Protein AF-A0A9W3SHN6-F1 (afdb_monomer)

Organism: Bacillus thuringiensis (NCBI:txid1428)

InterPro domains:
  IPR007300 CidB/LrgB family [PF04172] (14-71)

Radius of gyration: 13.07 Å; Cα contacts (8 Å, |Δi|>4): 68; chains: 1; bounding box: 31×19×36 Å

Structure (mmCIF, N/CA/C/O backbone):
data_AF-A0A9W3SHN6-F1
#
_entry.id   AF-A0A9W3SHN6-F1
#
loop_
_atom_site.group_PDB
_atom_site.id
_atom_site.type_symbol
_atom_site.label_atom_id
_atom_site.label_alt_id
_atom_site.label_comp_id
_atom_site.label_asym_id
_atom_site.label_entity_id
_atom_site.label_seq_id
_atom_site.pdbx_PDB_ins_code
_atom_site.Cartn_x
_atom_site.Cartn_y
_atom_site.Cartn_z
_atom_site.occupancy
_atom_site.B_iso_or_equiv
_atom_site.auth_seq_id
_atom_site.auth_comp_id
_atom_site.auth_asym_id
_atom_site.auth_atom_id
_atom_site.pdbx_PDB_model_num
ATOM 1 N N . MET A 1 1 ? 10.405 -9.372 -20.914 1.00 36.06 1 MET A N 1
ATOM 2 C CA . MET A 1 1 ? 9.473 -8.414 -21.553 1.00 36.06 1 MET A CA 1
ATOM 3 C C . MET A 1 1 ? 9.077 -7.397 -20.501 1.00 36.06 1 MET A C 1
ATOM 5 O O . MET A 1 1 ? 8.950 -7.783 -19.351 1.00 36.06 1 MET A O 1
ATOM 9 N N . ALA A 1 2 ? 9.028 -6.120 -20.875 1.00 42.19 2 ALA A N 1
ATOM 10 C CA . ALA A 1 2 ? 9.095 -4.978 -19.968 1.00 42.19 2 ALA A CA 1
ATOM 11 C C . ALA A 1 2 ? 7.979 -4.935 -18.908 1.00 42.19 2 ALA A C 1
ATOM 13 O O . ALA A 1 2 ? 6.792 -4.865 -19.229 1.00 42.19 2 ALA A O 1
ATOM 14 N N . SER A 1 3 ? 8.400 -4.900 -17.647 1.00 49.59 3 SER A N 1
ATOM 15 C CA . SER A 1 3 ? 7.607 -4.550 -16.474 1.00 49.59 3 SER A CA 1
ATOM 16 C C . SER A 1 3 ? 6.958 -3.181 -16.652 1.00 49.59 3 SER A C 1
ATOM 18 O O . SER A 1 3 ? 7.590 -2.151 -16.439 1.00 49.59 3 SER A O 1
ATOM 20 N N . THR A 1 4 ? 5.698 -3.139 -17.078 1.00 60.75 4 THR A N 1
ATOM 21 C CA . THR A 1 4 ? 4.990 -1.868 -17.346 1.00 60.75 4 THR A CA 1
ATOM 22 C C . THR A 1 4 ? 4.451 -1.225 -16.056 1.00 60.75 4 THR A C 1
ATOM 24 O O . THR A 1 4 ? 3.879 -0.137 -16.079 1.00 60.75 4 THR A O 1
ATOM 27 N N . MET A 1 5 ? 4.643 -1.877 -14.905 1.00 65.00 5 MET A N 1
ATOM 28 C CA . MET A 1 5 ? 4.203 -1.358 -13.616 1.00 65.00 5 MET A CA 1
ATOM 29 C C . MET A 1 5 ? 5.183 -0.336 -13.067 1.00 65.00 5 MET A C 1
ATOM 31 O O . MET A 1 5 ? 6.257 -0.670 -12.571 1.00 65.00 5 MET A O 1
ATOM 35 N N . THR A 1 6 ? 4.782 0.933 -13.128 1.00 80.50 6 THR A N 1
ATOM 36 C CA . THR A 1 6 ? 5.507 1.985 -12.427 1.00 80.50 6 THR A CA 1
ATOM 37 C C . THR A 1 6 ? 5.324 1.798 -10.919 1.00 80.50 6 THR A C 1
ATOM 39 O O . THR A 1 6 ? 4.222 1.474 -10.462 1.00 80.50 6 THR A O 1
ATOM 42 N N . PRO A 1 7 ? 6.364 2.035 -10.105 1.00 81.06 7 PRO A N 1
ATOM 43 C CA . PRO A 1 7 ? 6.248 1.898 -8.655 1.00 81.06 7 PRO A CA 1
ATOM 44 C C . PRO A 1 7 ? 5.135 2.774 -8.049 1.00 81.06 7 PRO A C 1
ATOM 46 O O . PRO A 1 7 ? 4.476 2.373 -7.091 1.00 81.06 7 PRO A O 1
ATOM 49 N N . TYR A 1 8 ? 4.856 3.928 -8.666 1.00 84.44 8 TYR A N 1
ATOM 50 C CA . TYR A 1 8 ? 3.728 4.803 -8.331 1.00 84.44 8 TYR A CA 1
ATOM 51 C C . TYR A 1 8 ? 2.368 4.116 -8.475 1.00 84.44 8 TYR A C 1
ATOM 53 O O . TYR A 1 8 ? 1.490 4.311 -7.637 1.00 84.44 8 TYR A O 1
ATOM 61 N N . PHE A 1 9 ? 2.189 3.283 -9.500 1.00 86.38 9 PHE A N 1
ATOM 62 C CA . PHE A 1 9 ? 0.944 2.550 -9.689 1.00 86.38 9 PHE A CA 1
ATOM 63 C C . PHE A 1 9 ? 0.718 1.531 -8.562 1.00 86.38 9 PHE A C 1
ATOM 65 O O . PHE A 1 9 ? -0.373 1.473 -7.996 1.00 86.38 9 PHE A O 1
ATOM 72 N N . GLY A 1 10 ? 1.760 0.789 -8.166 1.00 86.25 10 GLY A N 1
ATOM 73 C CA . GLY A 1 10 ? 1.697 -0.139 -7.028 1.00 86.25 10 GLY A CA 1
ATOM 74 C C . GLY A 1 10 ? 1.358 0.560 -5.705 1.00 86.25 10 GLY A C 1
ATOM 75 O O . GLY A 1 10 ? 0.590 0.023 -4.900 1.00 86.25 10 GLY A O 1
ATOM 76 N N . ILE A 1 11 ? 1.856 1.789 -5.512 1.00 89.44 11 ILE A N 1
ATOM 77 C CA . ILE A 1 11 ? 1.498 2.621 -4.356 1.00 89.44 11 ILE A CA 1
ATOM 78 C C . ILE A 1 11 ? 0.003 2.958 -4.374 1.00 89.44 11 ILE A C 1
ATOM 80 O O . ILE A 1 11 ? -0.696 2.714 -3.392 1.00 89.44 11 ILE A O 1
ATOM 84 N N . VAL A 1 12 ? -0.502 3.491 -5.490 1.00 90.00 12 VAL A N 1
ATOM 85 C CA . VAL A 1 12 ? -1.910 3.903 -5.614 1.00 90.00 12 VAL A CA 1
ATOM 86 C C . VAL A 1 12 ? -2.853 2.717 -5.407 1.00 90.00 12 V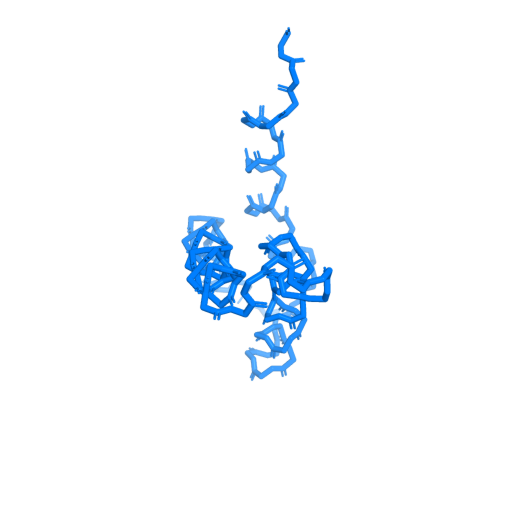AL A C 1
ATOM 88 O O . VAL A 1 12 ? -3.821 2.836 -4.656 1.00 90.00 12 VAL A O 1
ATOM 91 N N . VAL A 1 13 ? -2.551 1.557 -5.996 1.00 89.69 13 VAL A N 1
ATOM 92 C CA . VAL A 1 13 ? -3.339 0.330 -5.791 1.00 89.69 13 VAL A CA 1
ATOM 93 C C . VAL A 1 13 ? -3.363 -0.075 -4.320 1.00 89.69 13 VAL A C 1
ATOM 95 O O . VAL A 1 13 ? -4.434 -0.365 -3.789 1.00 89.69 13 VAL A O 1
ATOM 98 N N . SER A 1 14 ? -2.214 -0.044 -3.641 1.00 90.69 14 SER A N 1
ATOM 99 C CA . SER A 1 14 ? -2.124 -0.387 -2.217 1.00 90.69 14 SER A CA 1
ATOM 100 C C . SER A 1 14 ? -2.944 0.566 -1.341 1.00 90.69 14 SER A C 1
ATOM 102 O O . SER A 1 14 ? -3.658 0.117 -0.445 1.00 90.69 14 SER A O 1
ATOM 104 N N . LEU A 1 15 ? -2.897 1.873 -1.623 1.00 90.81 15 LEU A N 1
ATOM 105 C CA . LEU A 1 15 ? -3.675 2.885 -0.901 1.00 90.81 15 LEU A CA 1
ATOM 106 C C . LEU A 1 15 ? -5.182 2.708 -1.111 1.00 90.81 15 LEU A C 1
ATOM 108 O O . LEU A 1 15 ? -5.949 2.782 -0.150 1.00 90.81 15 LEU A O 1
ATOM 112 N N . ILE A 1 16 ? -5.614 2.424 -2.343 1.00 92.94 16 ILE A N 1
ATOM 113 C CA . ILE A 1 16 ? -7.023 2.142 -2.650 1.00 92.94 16 ILE A CA 1
ATOM 114 C C . ILE A 1 16 ? -7.475 0.862 -1.941 1.00 92.94 16 ILE A C 1
ATOM 116 O O . ILE A 1 16 ? -8.530 0.852 -1.308 1.00 92.94 16 ILE A O 1
ATOM 120 N N . ALA A 1 17 ? -6.674 -0.204 -1.996 1.00 92.00 17 ALA A N 1
ATOM 121 C CA . ALA A 1 17 ? -6.990 -1.479 -1.359 1.00 92.00 17 ALA A CA 1
ATOM 122 C C . ALA A 1 17 ? -7.114 -1.339 0.16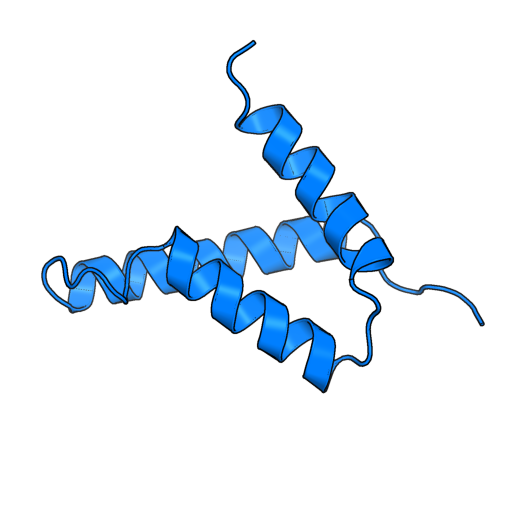9 1.00 92.00 17 ALA A C 1
ATOM 124 O O . ALA A 1 17 ? -8.061 -1.855 0.768 1.00 92.00 17 ALA A O 1
ATOM 125 N N . TYR A 1 18 ? -6.214 -0.571 0.790 1.00 91.31 18 TYR A N 1
ATOM 126 C CA . TYR A 1 18 ? -6.293 -0.224 2.208 1.00 91.31 18 TYR A CA 1
ATOM 127 C C . TYR A 1 18 ? -7.531 0.626 2.520 1.00 91.31 18 TYR A C 1
ATOM 129 O O . TYR A 1 18 ? -8.248 0.339 3.477 1.00 91.31 18 TYR A O 1
ATOM 137 N N . GLY A 1 19 ? -7.835 1.626 1.685 1.00 92.00 19 GLY A N 1
ATOM 138 C CA . GLY A 1 19 ? -9.033 2.459 1.799 1.00 92.00 19 GLY A CA 1
ATOM 139 C C . GLY A 1 19 ? -10.324 1.635 1.782 1.00 92.00 19 GLY A C 1
ATOM 140 O O . GLY A 1 19 ? -11.156 1.762 2.682 1.00 92.00 19 GLY A O 1
ATOM 141 N N . ILE A 1 20 ? -10.459 0.714 0.827 1.00 91.56 20 ILE A N 1
ATOM 142 C CA . ILE A 1 20 ? -11.582 -0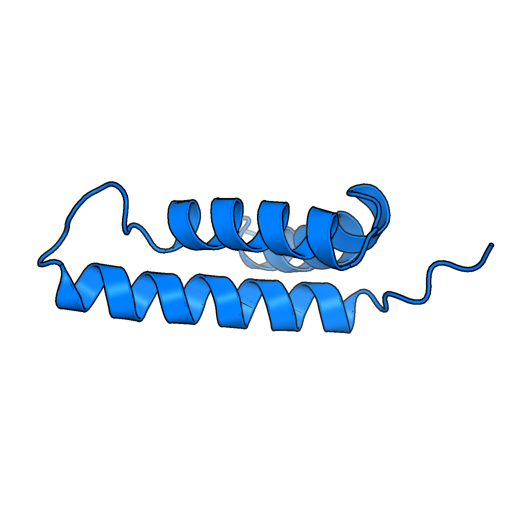.234 0.767 1.00 91.56 20 ILE A CA 1
ATOM 143 C C . ILE A 1 20 ? -11.641 -1.072 2.050 1.00 91.56 20 ILE A C 1
ATOM 145 O O . ILE A 1 20 ? -12.709 -1.215 2.647 1.00 91.56 20 ILE A O 1
ATOM 149 N N . GLY A 1 21 ? -10.492 -1.560 2.522 1.00 90.69 21 GLY A N 1
ATOM 150 C CA . GLY A 1 21 ? -10.385 -2.273 3.789 1.00 90.69 21 GLY A CA 1
ATOM 151 C C . GLY A 1 21 ? -10.882 -1.460 4.989 1.00 90.69 21 GLY A C 1
ATOM 152 O O . GLY A 1 21 ? -11.667 -1.972 5.779 1.00 90.69 21 GLY A O 1
ATOM 153 N N . THR A 1 22 ? -10.527 -0.176 5.103 1.00 90.31 22 THR A N 1
ATOM 154 C CA . THR A 1 22 ? -11.030 0.701 6.183 1.00 90.31 22 THR A CA 1
ATOM 155 C C . THR A 1 22 ? -12.539 0.907 6.142 1.00 90.31 22 THR A C 1
ATOM 157 O O . THR A 1 22 ? -13.192 0.880 7.190 1.00 90.31 22 THR A O 1
ATOM 160 N N . LEU A 1 23 ? -13.113 1.063 4.948 1.00 90.00 23 LEU A N 1
ATOM 161 C CA . LEU A 1 23 ? -14.556 1.202 4.778 1.00 90.00 23 LEU A CA 1
ATOM 162 C C . LEU A 1 23 ? -15.281 -0.084 5.188 1.00 90.00 23 LEU A C 1
ATOM 164 O O . LEU A 1 23 ? -16.247 -0.027 5.952 1.00 90.00 23 LEU A O 1
ATOM 168 N N . LEU A 1 24 ? -14.778 -1.241 4.748 1.00 87.00 24 LEU A N 1
ATOM 169 C CA . LEU A 1 24 ? -15.320 -2.550 5.116 1.00 87.00 24 LEU A CA 1
ATOM 170 C C . LEU A 1 24 ? -15.181 -2.828 6.615 1.00 87.00 24 LEU A C 1
ATOM 172 O O . LEU A 1 24 ? -16.132 -3.314 7.230 1.00 87.00 24 LEU A O 1
ATOM 176 N N . PHE A 1 25 ? -14.048 -2.470 7.225 1.00 88.38 25 PHE A N 1
ATOM 177 C CA . PHE A 1 25 ? -13.821 -2.617 8.663 1.00 88.38 25 PHE A CA 1
ATOM 178 C C . PHE A 1 25 ? -14.841 -1.823 9.481 1.00 88.38 25 PHE A C 1
ATOM 180 O O . PHE A 1 25 ? -15.437 -2.343 10.429 1.00 88.38 25 PHE A O 1
ATOM 187 N N . LYS A 1 26 ? -15.079 -0.567 9.076 1.00 86.69 26 LYS A N 1
ATOM 188 C CA . LYS A 1 26 ? -16.052 0.325 9.714 1.00 86.69 26 LYS A CA 1
ATOM 189 C C . LYS A 1 26 ? -17.479 -0.188 9.541 1.00 86.69 26 LYS A C 1
ATOM 191 O O . LYS A 1 26 ? -18.250 -0.168 10.497 1.00 86.69 26 LYS A O 1
ATOM 196 N N . HIS A 1 27 ? -17.825 -0.675 8.349 1.00 87.25 27 HIS A N 1
ATOM 197 C CA . HIS A 1 27 ? -19.149 -1.236 8.077 1.00 87.25 27 HIS A CA 1
ATOM 198 C C . HIS A 1 27 ? -19.408 -2.518 8.883 1.00 87.25 27 HIS A C 1
ATOM 200 O O . HIS A 1 27 ? -20.502 -2.728 9.401 1.00 87.25 27 HIS A O 1
ATOM 206 N N . SER A 1 28 ? -18.373 -3.337 9.067 1.00 83.81 28 SER A N 1
ATOM 207 C CA . SER A 1 28 ? -18.469 -4.652 9.708 1.00 83.81 28 SER A CA 1
ATOM 208 C C . SER A 1 28 ? -18.299 -4.626 11.231 1.00 83.81 28 SER A C 1
ATOM 210 O O . SER A 1 28 ? -18.096 -5.675 11.838 1.00 83.81 28 SER A O 1
ATOM 212 N N . LYS A 1 29 ? -18.366 -3.441 11.860 1.00 79.44 29 LYS A N 1
ATOM 213 C CA . LYS A 1 29 ? -18.288 -3.244 13.322 1.00 79.44 29 LYS A CA 1
ATOM 214 C C . LYS A 1 29 ? -17.052 -3.884 13.977 1.00 79.44 29 LYS A C 1
ATOM 216 O O . LYS A 1 29 ? -17.146 -4.448 15.062 1.00 79.44 29 LYS A O 1
ATOM 221 N N . GLY A 1 30 ? -15.891 -3.787 13.328 1.00 74.38 30 GLY A N 1
ATOM 222 C CA . GLY A 1 30 ? -14.629 -4.258 13.910 1.00 74.38 30 GLY A CA 1
ATOM 223 C C . GLY A 1 30 ? -14.337 -5.747 13.708 1.00 74.38 30 GLY A C 1
ATOM 224 O O . GLY A 1 30 ? -13.553 -6.330 14.453 1.00 74.38 30 GLY A O 1
ATOM 225 N N . PHE A 1 31 ? -14.943 -6.379 12.703 1.00 82.88 31 PHE A N 1
ATOM 226 C CA . PHE A 1 31 ? -14.607 -7.752 12.333 1.00 82.88 31 PHE A CA 1
ATOM 227 C C . PHE A 1 31 ? -13.131 -7.879 11.922 1.00 82.88 31 PHE A C 1
ATOM 229 O O . PHE A 1 31 ? -12.665 -7.206 11.001 1.00 82.88 31 PHE A O 1
ATOM 236 N N . PHE A 1 32 ? -12.405 -8.780 12.584 1.00 80.62 32 PHE A N 1
ATOM 237 C CA . PHE A 1 32 ? -10.952 -8.933 12.459 1.00 80.62 32 PHE A CA 1
ATOM 238 C C . PHE A 1 32 ? -10.463 -9.214 11.024 1.00 80.62 32 PHE A C 1
ATOM 240 O O . PHE A 1 32 ? -9.425 -8.701 10.607 1.00 80.62 32 PHE A O 1
ATOM 247 N N . LEU A 1 33 ? -11.222 -9.973 10.228 1.00 81.88 33 LEU A N 1
ATOM 248 C CA . LEU A 1 33 ? -10.849 -10.275 8.837 1.00 81.88 33 LEU A CA 1
ATOM 249 C C . LEU A 1 33 ? -11.049 -9.089 7.887 1.00 81.88 33 LEU A C 1
ATOM 251 O O . LEU A 1 33 ? -10.445 -9.058 6.824 1.00 81.88 33 LEU A O 1
ATOM 255 N N . PHE A 1 34 ? -11.864 -8.099 8.254 1.00 85.69 34 PHE A N 1
ATOM 256 C CA . PHE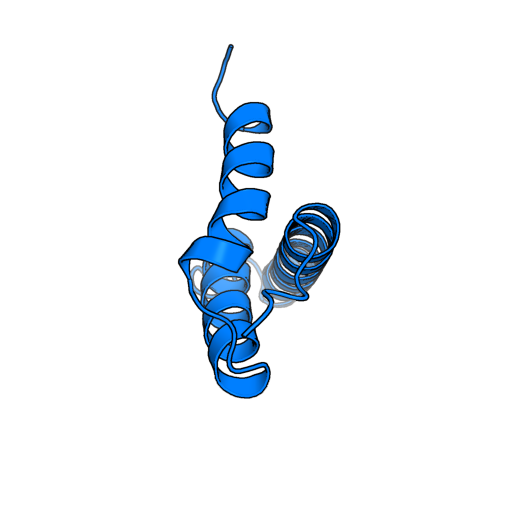 A 1 34 ? -11.987 -6.873 7.467 1.00 85.69 34 PHE A CA 1
ATOM 257 C C . PHE A 1 34 ? -10.975 -5.816 7.888 1.00 85.69 34 PHE A C 1
ATOM 259 O O . PHE A 1 34 ? -11.111 -4.665 7.491 1.00 85.69 34 PHE A O 1
ATOM 266 N N . THR A 1 35 ? -9.962 -6.176 8.685 1.00 88.62 35 THR A N 1
ATOM 267 C CA . THR A 1 35 ? -8.885 -5.243 9.003 1.00 88.62 35 THR A CA 1
ATOM 268 C C . THR A 1 35 ? -8.280 -4.694 7.708 1.00 88.62 35 THR A C 1
ATOM 270 O O . THR A 1 35 ? -8.036 -5.457 6.766 1.00 88.62 35 THR A O 1
ATOM 273 N N . PRO A 1 36 ? -8.020 -3.378 7.639 1.00 87.81 36 PRO A N 1
ATOM 274 C CA . PRO A 1 36 ? -7.544 -2.731 6.419 1.00 87.81 36 PRO A CA 1
ATOM 275 C C . PRO A 1 36 ? -6.314 -3.407 5.813 1.00 87.81 36 PRO A C 1
ATOM 277 O O . PRO A 1 36 ? -6.218 -3.564 4.599 1.00 87.81 36 PRO A O 1
ATOM 280 N N . LEU A 1 37 ? -5.410 -3.864 6.683 1.00 88.69 37 LEU A N 1
ATOM 281 C CA . LEU A 1 37 ? -4.190 -4.567 6.313 1.00 88.69 37 LEU A CA 1
ATOM 282 C C . LEU A 1 37 ? -4.483 -5.913 5.628 1.00 88.69 37 LEU A C 1
ATOM 284 O O . LEU A 1 37 ? -3.922 -6.208 4.576 1.00 88.69 37 LEU A O 1
ATOM 288 N N . PHE A 1 38 ? -5.385 -6.716 6.201 1.00 90.88 38 PHE A N 1
ATOM 289 C CA . PHE A 1 38 ? -5.728 -8.030 5.661 1.00 90.88 38 PHE A CA 1
ATOM 290 C C . PHE A 1 38 ? -6.456 -7.909 4.322 1.00 90.88 38 PHE A C 1
ATOM 292 O O . PHE A 1 38 ? -6.119 -8.598 3.360 1.00 90.88 38 PHE A O 1
ATOM 299 N N . VAL A 1 39 ? -7.412 -6.983 4.230 1.00 91.50 39 VAL A N 1
ATOM 300 C CA . VAL A 1 39 ? -8.134 -6.715 2.981 1.00 91.50 39 VAL A CA 1
ATOM 301 C C . VAL A 1 39 ? -7.174 -6.232 1.895 1.00 91.50 39 VAL A C 1
ATOM 303 O O . VAL A 1 39 ? -7.233 -6.736 0.775 1.00 91.50 39 VAL A O 1
ATOM 306 N N . ALA A 1 40 ? -6.251 -5.321 2.221 1.00 91.25 40 ALA A N 1
ATOM 307 C CA . ALA A 1 40 ? -5.246 -4.847 1.274 1.00 91.25 40 ALA A CA 1
ATOM 308 C C . ALA A 1 40 ? -4.354 -5.984 0.753 1.00 91.25 40 ALA A C 1
ATOM 310 O O . ALA A 1 40 ? -4.084 -6.049 -0.445 1.00 91.25 40 ALA A O 1
ATOM 311 N N . MET A 1 41 ? -3.954 -6.915 1.623 1.00 91.12 41 MET A 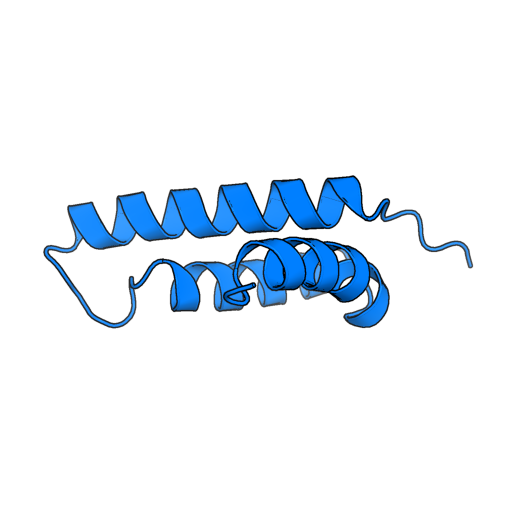N 1
ATOM 312 C CA . MET A 1 41 ? -3.179 -8.097 1.238 1.00 91.12 41 MET A CA 1
ATOM 313 C C . MET A 1 41 ? -3.956 -8.995 0.266 1.00 91.12 41 MET A C 1
ATOM 315 O O . MET A 1 41 ? -3.439 -9.348 -0.793 1.00 91.12 41 MET A O 1
ATOM 319 N N . VAL A 1 42 ? -5.205 -9.343 0.592 1.00 93.38 42 VAL A N 1
ATOM 320 C CA . VAL A 1 42 ? -6.037 -10.210 -0.260 1.00 93.38 42 VAL A CA 1
ATOM 321 C C . VAL A 1 42 ? -6.306 -9.550 -1.613 1.00 93.38 42 VAL A C 1
ATOM 323 O O . VAL A 1 42 ? -6.122 -10.185 -2.652 1.00 93.38 42 VAL A O 1
ATOM 326 N N . LEU A 1 43 ? -6.687 -8.270 -1.618 1.00 91.56 43 LEU A N 1
ATOM 327 C CA . LEU A 1 43 ? -6.917 -7.512 -2.848 1.00 91.56 43 LEU A CA 1
ATOM 328 C C . LEU A 1 43 ? -5.638 -7.374 -3.682 1.00 91.56 43 LEU A C 1
ATOM 330 O O . LEU A 1 43 ? -5.704 -7.520 -4.899 1.00 91.56 43 LEU A O 1
ATOM 334 N N . GLY A 1 44 ? -4.481 -7.167 -3.048 1.00 91.62 44 GLY A N 1
ATOM 335 C CA . GLY A 1 44 ? -3.183 -7.128 -3.721 1.00 91.62 44 GLY A CA 1
ATOM 336 C C . GLY A 1 44 ? -2.843 -8.450 -4.413 1.00 91.62 44 GLY A C 1
ATOM 337 O O . GLY A 1 44 ? -2.463 -8.453 -5.580 1.00 91.62 44 GLY A O 1
ATOM 338 N N . ILE A 1 45 ? -3.057 -9.588 -3.745 1.00 91.62 45 ILE A N 1
ATOM 339 C CA . ILE A 1 45 ? -2.834 -10.921 -4.335 1.00 91.62 45 ILE A CA 1
ATOM 340 C C . ILE A 1 45 ? -3.761 -11.154 -5.537 1.00 91.62 45 ILE A C 1
ATOM 342 O O . ILE A 1 45 ? -3.319 -11.634 -6.583 1.00 91.62 45 ILE A O 1
ATOM 346 N N . VAL A 1 46 ? -5.044 -10.799 -5.412 1.00 92.81 46 VAL A N 1
ATOM 347 C CA . VAL A 1 46 ? -6.009 -10.907 -6.518 1.00 92.81 46 VAL A CA 1
ATOM 348 C C . VAL A 1 46 ? -5.602 -10.000 -7.679 1.00 92.81 46 VAL A C 1
ATOM 350 O O . VAL A 1 46 ? -5.623 -10.439 -8.828 1.00 92.81 46 VAL A O 1
ATOM 353 N N . PHE A 1 47 ? -5.175 -8.771 -7.388 1.00 89.56 47 PHE A N 1
ATOM 354 C CA . PHE A 1 47 ? -4.715 -7.812 -8.386 1.00 89.56 47 PHE A CA 1
ATOM 355 C C . PHE A 1 47 ? -3.510 -8.338 -9.175 1.00 89.56 47 PHE A C 1
ATOM 357 O O . PHE A 1 47 ? -3.531 -8.318 -10.405 1.00 89.56 47 PHE A O 1
ATOM 364 N N . LEU A 1 48 ? -2.500 -8.880 -8.486 1.00 89.56 48 LEU A N 1
ATOM 365 C CA . LEU A 1 48 ? -1.335 -9.503 -9.121 1.00 89.56 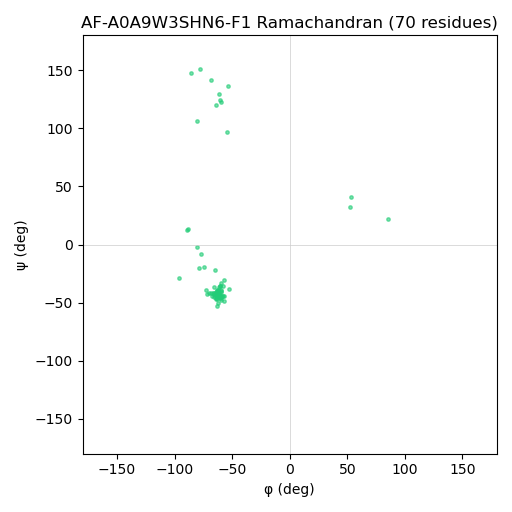48 LEU A CA 1
ATOM 366 C C . LEU A 1 48 ? -1.740 -10.648 -10.051 1.00 89.56 48 LEU A C 1
ATOM 368 O O . LEU A 1 48 ? -1.260 -10.735 -11.179 1.00 89.56 48 LEU A O 1
ATOM 372 N N . LYS A 1 49 ? -2.667 -11.499 -9.598 1.00 89.44 49 LYS A N 1
ATOM 373 C CA . LYS A 1 49 ? -3.129 -12.662 -10.359 1.00 89.44 49 LYS A CA 1
ATOM 374 C C . LYS A 1 49 ? -3.935 -12.277 -11.601 1.00 89.44 49 LYS A C 1
ATOM 376 O 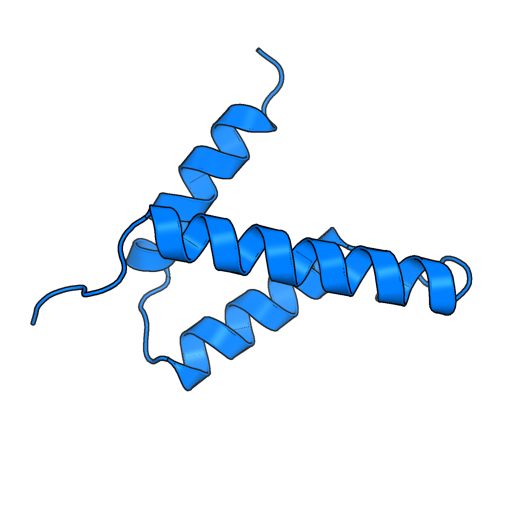O . LYS A 1 49 ? -3.747 -12.883 -12.649 1.00 89.44 49 LYS A O 1
ATOM 381 N N . VAL A 1 50 ? -4.819 -11.283 -11.499 1.00 90.31 50 VAL A N 1
ATOM 382 C CA . VAL A 1 50 ? -5.627 -10.796 -12.633 1.00 90.31 50 VAL A CA 1
ATOM 383 C C . VAL A 1 50 ? -4.762 -10.016 -13.622 1.00 90.31 50 VAL A C 1
ATOM 385 O O . VAL A 1 50 ? -4.875 -10.203 -14.831 1.00 90.31 50 VAL A O 1
ATOM 388 N N . GLY A 1 51 ? -3.869 -9.170 -13.110 1.00 83.94 51 GLY A N 1
ATOM 389 C CA . GLY A 1 51 ? -2.960 -8.361 -13.914 1.00 83.94 51 GLY A CA 1
ATOM 390 C C . GLY A 1 51 ? -1.763 -9.122 -14.491 1.00 83.94 51 GLY A C 1
ATOM 391 O O . GLY A 1 51 ? -1.046 -8.560 -15.309 1.00 83.94 51 GLY A O 1
ATOM 392 N N . ASN A 1 52 ? -1.551 -10.385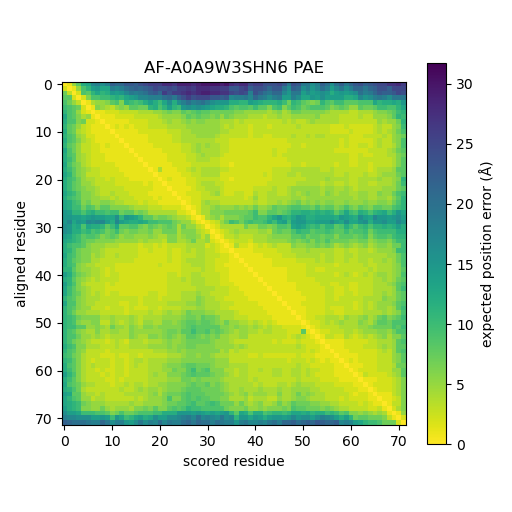 -14.096 1.00 85.38 52 ASN A N 1
ATOM 393 C CA . ASN A 1 52 ? -0.362 -11.184 -14.429 1.00 85.38 52 ASN A CA 1
ATOM 394 C C . ASN A 1 52 ? 0.960 -10.470 -14.085 1.00 85.38 52 ASN A C 1
ATOM 396 O O . ASN A 1 52 ? 1.972 -10.652 -14.760 1.00 85.38 52 ASN A O 1
ATOM 400 N N . PHE A 1 53 ? 0.949 -9.657 -13.025 1.00 85.12 53 PHE A N 1
ATOM 401 C CA . PHE A 1 53 ? 2.137 -8.959 -12.542 1.00 85.12 53 PHE A CA 1
ATOM 402 C C . PHE A 1 53 ? 2.936 -9.847 -11.605 1.00 85.12 53 PHE A C 1
ATOM 404 O O . PHE A 1 53 ? 2.386 -10.649 -10.845 1.00 85.12 53 PHE A O 1
ATOM 411 N N . THR A 1 54 ? 4.250 -9.670 -11.628 1.00 87.56 54 THR A N 1
ATOM 412 C CA . THR A 1 54 ? 5.116 -10.341 -10.666 1.00 87.56 54 THR A CA 1
ATOM 413 C C . THR A 1 54 ? 5.055 -9.632 -9.316 1.00 87.56 54 THR A C 1
ATOM 415 O O . THR A 1 54 ? 4.842 -8.420 -9.220 1.00 87.56 54 THR A O 1
ATOM 418 N N . PHE A 1 55 ? 5.267 -10.392 -8.240 1.00 86.38 55 PHE A N 1
ATOM 419 C CA . PHE A 1 55 ? 5.331 -9.813 -6.901 1.00 86.38 55 PHE A CA 1
ATOM 420 C C . PHE A 1 55 ? 6.463 -8.784 -6.777 1.00 86.38 55 PHE A C 1
ATOM 422 O O . PHE A 1 55 ? 6.274 -7.778 -6.105 1.00 86.38 55 PHE A O 1
ATOM 429 N N . GLU A 1 56 ? 7.608 -8.982 -7.441 1.00 86.25 56 GLU A N 1
ATOM 430 C CA . GLU A 1 56 ? 8.728 -8.032 -7.377 1.00 86.25 56 GLU A CA 1
ATOM 431 C C . GLU A 1 56 ? 8.370 -6.639 -7.908 1.00 86.25 56 GLU A C 1
ATOM 433 O O . GLU A 1 56 ? 8.679 -5.630 -7.267 1.00 86.25 56 GLU A O 1
ATOM 438 N N . GLU A 1 57 ? 7.669 -6.575 -9.041 1.00 85.38 57 GLU A N 1
ATOM 439 C CA . GLU A 1 57 ? 7.233 -5.312 -9.648 1.00 85.38 57 GLU A CA 1
ATOM 440 C C . GLU A 1 57 ? 6.316 -4.532 -8.698 1.00 85.38 57 GLU A C 1
ATOM 442 O O . GLU A 1 57 ? 6.501 -3.336 -8.475 1.00 85.38 57 GLU A O 1
ATOM 447 N N . TYR A 1 58 ? 5.369 -5.223 -8.065 1.00 86.62 58 TYR A N 1
ATOM 448 C CA . TYR A 1 58 ? 4.452 -4.616 -7.101 1.00 86.62 58 TYR A CA 1
ATOM 449 C C . TYR A 1 58 ? 5.129 -4.265 -5.771 1.00 86.62 58 TYR A C 1
ATOM 451 O O . TYR A 1 58 ? 4.893 -3.194 -5.204 1.00 86.62 58 TYR A O 1
ATOM 459 N N . ASN A 1 59 ? 6.026 -5.127 -5.289 1.00 89.12 59 ASN A N 1
ATOM 460 C CA . ASN A 1 59 ? 6.767 -4.928 -4.047 1.00 89.12 59 ASN A CA 1
ATOM 461 C C . ASN A 1 59 ? 7.708 -3.719 -4.125 1.00 89.12 59 ASN A C 1
ATOM 463 O O . ASN A 1 59 ? 8.038 -3.131 -3.102 1.00 89.12 59 ASN A O 1
ATOM 467 N N . THR A 1 60 ? 8.100 -3.282 -5.323 1.00 88.44 60 THR A N 1
ATOM 468 C CA . THR A 1 60 ? 8.863 -2.036 -5.489 1.00 88.44 60 THR A CA 1
ATOM 469 C C . THR A 1 60 ? 8.059 -0.819 -5.004 1.00 88.44 60 THR A C 1
ATOM 471 O O . THR A 1 60 ? 8.601 0.042 -4.312 1.00 88.44 60 THR A O 1
ATOM 474 N N . GLY A 1 61 ? 6.749 -0.778 -5.276 1.00 85.50 61 GLY A N 1
ATOM 475 C CA . GLY A 1 61 ? 5.836 0.216 -4.698 1.00 85.50 61 GLY A CA 1
ATOM 476 C C . GLY A 1 61 ? 5.593 -0.005 -3.201 1.00 85.50 61 GLY A C 1
ATOM 477 O O . GLY A 1 61 ? 5.618 0.941 -2.414 1.00 85.50 61 GLY A O 1
ATOM 478 N N . GLY A 1 62 ? 5.426 -1.267 -2.791 1.00 86.94 62 GLY A N 1
ATOM 479 C CA . GLY A 1 62 ? 5.217 -1.652 -1.390 1.00 86.94 62 GLY A CA 1
ATOM 480 C C . GLY A 1 62 ? 6.382 -1.291 -0.461 1.00 86.94 62 GLY A C 1
ATOM 481 O O . GLY A 1 62 ? 6.150 -0.848 0.662 1.00 86.94 62 GLY A O 1
ATOM 482 N N . LYS A 1 63 ? 7.630 -1.395 -0.931 1.00 87.56 63 LYS A N 1
ATOM 483 C CA . LYS A 1 63 ? 8.830 -0.972 -0.190 1.00 87.56 63 LYS A CA 1
ATOM 484 C C . LYS A 1 63 ? 8.836 0.525 0.093 1.00 87.56 63 LYS A C 1
ATOM 486 O O . LYS A 1 63 ? 9.200 0.924 1.191 1.00 87.56 63 LYS A O 1
ATOM 491 N N . MET A 1 64 ? 8.388 1.347 -0.856 1.00 86.12 64 MET A N 1
ATOM 492 C CA . MET A 1 64 ? 8.258 2.786 -0.613 1.00 86.12 64 MET A CA 1
ATOM 493 C C . MET A 1 64 ? 7.184 3.086 0.428 1.00 86.12 64 MET A C 1
ATOM 495 O O . MET A 1 64 ? 7.421 3.904 1.303 1.00 86.12 64 MET A O 1
ATOM 499 N N . ILE A 1 65 ? 6.034 2.403 0.385 1.00 86.94 65 ILE A N 1
ATOM 500 C CA . ILE A 1 65 ? 5.024 2.532 1.449 1.00 86.94 65 ILE A CA 1
ATOM 501 C C . ILE A 1 65 ? 5.615 2.105 2.794 1.00 86.94 65 ILE A C 1
ATOM 503 O O . ILE A 1 65 ? 5.447 2.813 3.778 1.00 86.94 65 ILE A O 1
ATOM 507 N N . SER A 1 66 ? 6.324 0.975 2.828 1.00 85.62 66 SER A N 1
ATOM 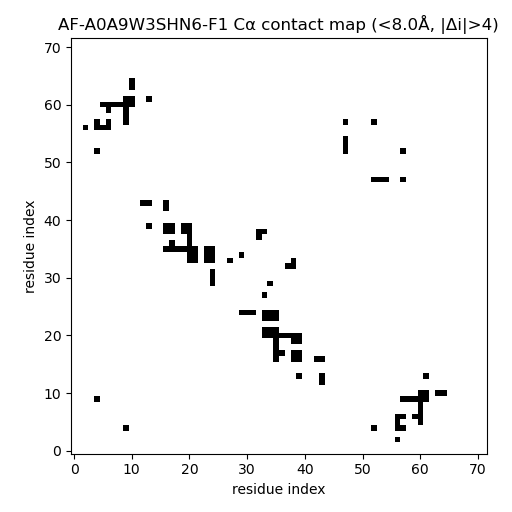508 C CA . SER A 1 66 ? 6.938 0.443 4.050 1.00 85.62 66 SER A CA 1
ATOM 509 C C . SER A 1 66 ? 7.934 1.434 4.644 1.00 85.62 66 SER A C 1
ATOM 511 O O . SER A 1 66 ? 7.890 1.666 5.840 1.00 85.62 66 SER A O 1
ATOM 513 N N . PHE A 1 67 ? 8.722 2.116 3.812 1.00 85.31 67 PHE A N 1
ATOM 514 C CA . PHE A 1 67 ? 9.617 3.188 4.248 1.00 85.31 67 PHE A CA 1
ATOM 515 C C . PHE A 1 67 ? 8.887 4.363 4.932 1.00 85.31 67 PHE A C 1
ATOM 517 O O . PHE A 1 67 ? 9.430 4.964 5.848 1.00 85.31 67 PHE A O 1
ATOM 524 N N . PHE A 1 68 ? 7.652 4.690 4.529 1.00 82.56 68 PHE A N 1
ATOM 525 C CA . PHE A 1 68 ? 6.833 5.698 5.226 1.00 82.56 68 PHE A CA 1
ATOM 526 C C . PHE A 1 68 ? 6.165 5.172 6.507 1.00 82.56 68 PHE A C 1
ATOM 528 O O . PHE A 1 68 ? 5.710 5.972 7.323 1.00 82.56 68 PHE A O 1
ATOM 535 N N . LEU A 1 69 ? 6.032 3.850 6.652 1.00 81.94 69 LEU A N 1
ATOM 536 C CA . LEU A 1 69 ? 5.382 3.198 7.793 1.00 81.94 69 LEU A CA 1
ATOM 537 C C . LEU A 1 69 ? 6.373 2.755 8.871 1.00 81.94 69 LEU A C 1
ATOM 539 O O . LEU A 1 69 ? 5.994 2.655 10.038 1.00 81.94 69 LEU A O 1
ATOM 543 N N . GLU A 1 70 ? 7.610 2.449 8.486 1.00 81.88 70 GLU A N 1
ATOM 544 C CA . GLU A 1 70 ? 8.695 2.177 9.414 1.00 81.88 70 GLU A CA 1
ATOM 545 C C . GLU A 1 70 ? 8.929 3.433 10.264 1.00 81.88 70 GLU A C 1
ATOM 547 O O . GLU A 1 70 ? 9.018 4.539 9.723 1.00 81.88 70 GLU A O 1
ATOM 552 N N . PRO A 1 71 ? 8.972 3.302 11.601 1.00 67.19 71 PRO A N 1
ATOM 553 C CA . PRO A 1 71 ? 9.309 4.431 12.444 1.00 67.19 71 PRO A CA 1
ATOM 554 C C . PRO A 1 71 ? 10.749 4.833 12.122 1.00 67.19 71 PRO A C 1
ATOM 556 O O . PRO A 1 71 ? 11.662 4.014 12.246 1.00 67.19 71 PRO A O 1
ATOM 559 N N . VAL A 1 72 ? 10.928 6.078 11.678 1.00 57.41 72 VAL A N 1
ATOM 560 C CA . VAL A 1 72 ? 12.247 6.722 11.634 1.00 57.41 72 VAL A CA 1
ATOM 561 C C . VAL A 1 72 ? 12.867 6.808 13.022 1.00 57.41 72 VAL A C 1
ATOM 563 O O . VAL A 1 72 ? 12.106 6.968 14.007 1.00 57.41 72 VAL A O 1
#

Secondary structure (DSSP, 8-state):
------HHHHHHHHHHHHHHHHHHHHHTTT-GGG-HHHHHHHHHHHHHHHHT--HHHHHHHHHHHHHHHS--

Solvent-accessible surface area (backbone atoms only — not comparable to full-atom values): 3956 Å² total; per-residue (Å²): 133,84,81,82,64,50,42,67,55,34,38,52,52,49,52,50,30,28,50,53,11,46,54,48,17,63,72,54,75,67,41,76,77,34,33,28,68,55,33,21,51,55,49,48,54,51,48,32,65,76,68,71,49,57,68,68,55,41,44,55,10,47,50,58,54,46,62,74,66,50,84,128

Sequence (72 aa):
MASTMTPYFGIVVSLIAYGIGTLLFKHSKGFFLFTPLFVAMVLGIVFLKVGNFTFEEYNTGGKMISFFLEPV

Mean predicted aligned error: 5.72 Å

pLDDT: mean 84.17, std 11.07, range [36.06, 93.38]

Foldseek 3Di:
DDDPQDLVNLLVLLVVQLVQLVVQCVVVVNDPCSHSVNSSVVSSVVCCVVVVHDPVSSVSNVVVVVVVVPDD